Protein AF-A0A2E1JGJ7-F1 (afdb_monomer)

Secondary structure (DSSP, 8-state):
--SHHHHHHHHHHHHHHHHHHHHHHHHHHHHHHHHHHHTT------HHHHHHT--BHHHHHHHH-S-SEEEE-SS-EEEEEEEEEEEEEEE---GGG-------S----------SEEEEEEEEEEEEEEETTEEEEEEEES--PPPPP-

Structure (mmCIF, N/CA/C/O backbone):
data_AF-A0A2E1JGJ7-F1
#
_entry.id   AF-A0A2E1JGJ7-F1
#
loop_
_atom_site.group_PDB
_atom_site.id
_atom_site.type_symbol
_atom_site.label_atom_id
_atom_site.label_alt_id
_atom_site.label_comp_id
_atom_site.label_asym_id
_atom_site.label_entity_id
_atom_site.label_seq_id
_atom_site.pdbx_PDB_ins_code
_atom_site.Cartn_x
_atom_site.Cartn_y
_atom_site.Cartn_z
_atom_site.occupancy
_atom_site.B_iso_or_equiv
_atom_site.auth_seq_id
_atom_site.auth_comp_id
_atom_site.auth_asym_id
_atom_site.auth_atom_id
_atom_site.pdbx_PDB_model_num
ATOM 1 N N . MET A 1 1 ? 9.029 9.197 89.576 1.00 46.59 1 MET A N 1
ATOM 2 C CA . MET A 1 1 ? 9.321 8.077 88.652 1.00 46.59 1 MET A CA 1
ATOM 3 C C . MET A 1 1 ? 8.611 8.335 87.317 1.00 46.59 1 MET A C 1
ATOM 5 O O . MET A 1 1 ? 7.602 7.722 87.026 1.00 46.59 1 MET A O 1
ATOM 9 N N . VAL A 1 2 ? 9.080 9.323 86.541 1.00 51.78 2 VAL A N 1
ATOM 10 C CA . VAL A 1 2 ? 8.493 9.755 85.251 1.00 51.78 2 VAL A CA 1
ATOM 11 C C . VAL A 1 2 ? 9.662 10.145 84.344 1.00 51.78 2 VAL A C 1
ATOM 13 O O . VAL A 1 2 ? 10.087 11.292 84.321 1.00 51.78 2 VAL A O 1
ATOM 16 N N . ARG A 1 3 ? 10.313 9.166 83.713 1.00 51.78 3 ARG A N 1
ATOM 17 C CA . ARG A 1 3 ? 11.425 9.438 82.772 1.00 51.78 3 ARG A CA 1
ATOM 18 C C . ARG A 1 3 ? 11.576 8.365 81.688 1.00 51.78 3 ARG A C 1
ATOM 20 O O . ARG A 1 3 ? 12.125 8.627 80.625 1.00 51.78 3 ARG A O 1
ATOM 27 N N . THR A 1 4 ? 11.043 7.167 81.921 1.00 53.88 4 THR A N 1
ATOM 28 C CA . THR A 1 4 ? 11.173 6.018 81.017 1.00 53.88 4 THR A CA 1
ATOM 29 C C . THR A 1 4 ? 10.205 6.074 79.831 1.00 53.88 4 THR A C 1
ATOM 31 O O . THR A 1 4 ? 10.646 5.900 78.699 1.00 53.88 4 THR A O 1
ATOM 34 N N . ASN A 1 5 ? 8.924 6.401 80.040 1.00 56.41 5 ASN A N 1
ATOM 35 C CA . ASN A 1 5 ? 7.902 6.339 78.977 1.00 56.41 5 ASN A CA 1
ATOM 36 C C . ASN A 1 5 ? 8.140 7.302 77.802 1.00 56.41 5 ASN A C 1
ATOM 38 O O . ASN A 1 5 ? 7.848 6.958 76.657 1.00 56.41 5 ASN A O 1
ATOM 42 N N . ASP A 1 6 ? 8.709 8.479 78.060 1.00 58.94 6 ASP A N 1
ATOM 43 C CA . ASP A 1 6 ? 8.924 9.496 77.023 1.00 58.94 6 ASP A CA 1
ATOM 44 C C . ASP A 1 6 ? 10.071 9.113 76.066 1.00 58.94 6 ASP A C 1
ATOM 46 O O . ASP A 1 6 ? 10.013 9.323 74.854 1.00 58.94 6 ASP A O 1
ATOM 50 N N . THR A 1 7 ? 11.085 8.416 76.589 1.00 60.88 7 THR A N 1
ATOM 51 C CA . THR A 1 7 ? 12.240 7.952 75.803 1.00 60.88 7 THR A CA 1
ATOM 52 C C . THR A 1 7 ? 11.859 6.806 74.858 1.00 60.88 7 THR A C 1
ATOM 54 O O . THR A 1 7 ? 12.293 6.783 73.704 1.00 60.88 7 THR A O 1
ATOM 57 N N . TYR A 1 8 ? 11.012 5.875 75.314 1.00 60.31 8 TYR A N 1
ATOM 58 C CA . TYR A 1 8 ? 10.497 4.783 74.478 1.00 60.31 8 TYR A CA 1
ATOM 59 C C . TYR A 1 8 ? 9.596 5.302 73.358 1.00 60.31 8 TYR A C 1
ATOM 61 O O . TYR A 1 8 ? 9.764 4.911 72.203 1.00 60.31 8 TYR A O 1
ATOM 69 N N . ARG A 1 9 ? 8.695 6.240 73.671 1.00 61.59 9 ARG A N 1
ATOM 70 C CA . ARG A 1 9 ? 7.792 6.842 72.685 1.00 61.59 9 ARG A CA 1
ATOM 71 C C . ARG A 1 9 ? 8.561 7.612 71.610 1.00 61.59 9 ARG A C 1
ATOM 73 O O . ARG A 1 9 ? 8.277 7.456 70.425 1.00 61.59 9 ARG A O 1
ATOM 80 N N . LYS A 1 10 ? 9.593 8.367 72.001 1.00 65.06 10 LYS A N 1
ATOM 81 C CA . LYS A 1 10 ? 10.452 9.109 71.067 1.00 65.06 10 LYS A CA 1
ATOM 82 C C . LYS A 1 10 ? 11.249 8.180 70.144 1.00 65.06 10 LYS A C 1
ATOM 84 O O . LYS A 1 10 ? 11.284 8.418 68.941 1.00 65.06 10 LYS A O 1
ATOM 89 N N . LYS A 1 11 ? 11.815 7.081 70.666 1.00 64.31 11 LYS A N 1
ATOM 90 C CA . LYS A 1 11 ? 12.493 6.060 69.841 1.00 64.31 11 LYS A CA 1
ATOM 91 C C . LYS A 1 11 ? 11.551 5.391 68.838 1.00 64.31 11 LYS A C 1
ATOM 93 O O . LYS A 1 11 ? 11.948 5.181 67.698 1.00 64.31 11 LYS A O 1
ATOM 98 N N . HIS A 1 12 ? 10.316 5.101 69.242 1.00 61.03 12 HIS A N 1
ATOM 99 C CA . HIS A 1 12 ? 9.330 4.444 68.383 1.00 61.03 12 HIS A CA 1
ATOM 100 C C . HIS A 1 12 ? 8.822 5.350 67.249 1.00 61.03 12 HIS A C 1
ATOM 102 O O . HIS A 1 12 ? 8.517 4.876 66.158 1.00 61.03 12 HIS A O 1
ATOM 108 N N . ILE A 1 13 ? 8.746 6.664 67.489 1.00 66.06 13 ILE A N 1
ATOM 109 C CA . ILE A 1 13 ? 8.396 7.653 66.458 1.00 66.06 13 ILE A CA 1
ATOM 110 C C . ILE A 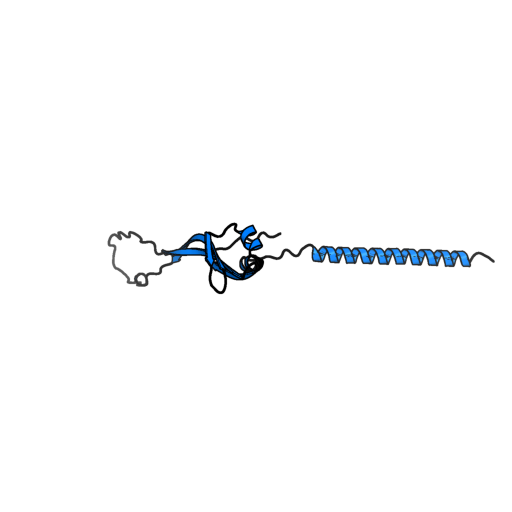1 13 ? 9.544 7.809 65.454 1.00 66.06 13 ILE A C 1
ATOM 112 O O . ILE A 1 13 ? 9.298 7.824 64.251 1.00 66.06 13 ILE A O 1
ATOM 116 N N . ILE A 1 14 ? 10.792 7.872 65.931 1.00 66.38 14 ILE A N 1
ATOM 117 C CA . ILE A 1 14 ? 11.976 7.993 65.067 1.00 66.38 14 ILE A CA 1
ATOM 118 C C . ILE A 1 14 ? 12.147 6.738 64.199 1.00 66.38 14 ILE A C 1
ATOM 120 O O . ILE A 1 14 ? 12.327 6.865 62.992 1.00 66.38 14 ILE A O 1
ATOM 124 N N . SER A 1 15 ? 11.996 5.532 64.765 1.00 61.38 15 SER A N 1
ATOM 125 C CA . SER A 1 15 ? 12.106 4.291 63.982 1.00 61.38 15 SER A CA 1
ATOM 126 C C . SER A 1 15 ? 11.008 4.161 62.922 1.00 61.38 15 SER A C 1
ATOM 128 O O . SER A 1 15 ? 11.273 3.703 61.811 1.00 61.38 15 SER A O 1
ATOM 130 N N . ASN A 1 16 ? 9.783 4.599 63.224 1.00 59.94 16 ASN A N 1
ATOM 131 C CA . ASN A 1 16 ? 8.691 4.623 62.253 1.00 59.94 16 ASN A CA 1
ATOM 132 C C . ASN A 1 16 ? 8.938 5.647 61.135 1.00 59.94 16 ASN A C 1
ATOM 134 O O . ASN A 1 16 ? 8.635 5.359 59.979 1.00 59.94 16 ASN A O 1
ATOM 138 N N . LEU A 1 17 ? 9.528 6.805 61.451 1.00 59.69 17 LEU A N 1
ATOM 139 C CA . LEU A 1 17 ? 9.860 7.839 60.469 1.00 59.69 17 LEU A CA 1
ATOM 140 C C . LEU A 1 17 ? 10.990 7.395 59.523 1.00 59.69 17 LEU A C 1
ATOM 142 O O . LEU A 1 17 ? 10.877 7.576 58.311 1.00 59.69 17 LEU A O 1
ATOM 146 N N . ASP A 1 18 ? 12.039 6.763 60.055 1.00 60.28 18 ASP A N 1
ATOM 147 C CA . ASP A 1 18 ? 13.151 6.224 59.259 1.00 60.28 18 ASP A CA 1
ATOM 148 C C . ASP A 1 18 ? 12.693 5.088 58.341 1.00 60.28 18 ASP A C 1
ATOM 150 O O . ASP A 1 18 ? 13.068 5.038 57.167 1.00 60.28 18 ASP A O 1
ATOM 154 N N . ASN A 1 19 ? 11.812 4.215 58.839 1.00 57.31 19 ASN A N 1
ATOM 155 C CA . ASN A 1 19 ? 11.177 3.187 58.023 1.00 57.31 19 ASN A CA 1
ATOM 156 C C . ASN A 1 19 ? 10.328 3.809 56.908 1.00 57.31 19 ASN A C 1
ATOM 158 O O . ASN A 1 19 ? 10.496 3.443 55.748 1.00 57.31 19 ASN A O 1
ATOM 162 N N . PHE A 1 20 ? 9.481 4.796 57.215 1.00 55.12 20 PHE A N 1
ATOM 163 C CA . PHE A 1 20 ? 8.650 5.470 56.213 1.00 55.12 20 PHE A CA 1
ATOM 164 C C . PHE A 1 20 ? 9.495 6.121 55.108 1.00 55.12 20 PHE A C 1
ATOM 166 O O . PHE A 1 20 ? 9.190 5.985 53.924 1.00 55.12 20 PHE A O 1
ATOM 173 N N . LYS A 1 21 ? 10.611 6.760 55.478 1.00 57.81 21 LYS A N 1
ATOM 174 C CA . LYS A 1 21 ? 11.556 7.382 54.541 1.00 57.81 21 LYS A CA 1
ATOM 175 C C . LYS A 1 21 ? 12.277 6.344 53.671 1.00 57.81 21 LYS A C 1
ATOM 177 O O . LYS A 1 21 ? 12.432 6.562 52.472 1.00 57.81 21 LYS A O 1
ATOM 182 N N . LYS A 1 22 ? 12.660 5.198 54.247 1.00 57.19 22 LYS A N 1
ATOM 183 C CA . LYS A 1 22 ? 13.303 4.076 53.541 1.00 57.19 22 LYS A CA 1
ATOM 184 C C . LYS A 1 22 ? 12.359 3.395 52.545 1.00 57.19 22 LYS A C 1
ATOM 186 O O . LYS A 1 22 ? 12.778 3.108 51.425 1.00 57.19 22 LYS A O 1
ATOM 191 N N . TYR A 1 23 ? 11.092 3.192 52.914 1.00 57.03 23 TYR A N 1
ATOM 192 C CA . TYR A 1 23 ? 10.087 2.629 52.009 1.00 57.03 23 TYR A CA 1
ATOM 193 C C . TYR A 1 23 ? 9.748 3.601 50.872 1.00 57.03 23 TYR A C 1
ATOM 195 O O . TYR A 1 23 ? 9.767 3.186 49.718 1.00 57.03 23 TYR A O 1
ATOM 203 N N . ASN A 1 24 ? 9.553 4.897 51.150 1.00 57.09 24 ASN A N 1
ATOM 204 C CA . ASN A 1 24 ? 9.305 5.896 50.098 1.00 57.09 24 ASN A CA 1
ATOM 205 C C . ASN A 1 24 ? 10.476 5.999 49.102 1.00 57.09 24 ASN A C 1
ATOM 207 O O . ASN A 1 24 ? 10.264 6.034 47.892 1.00 57.09 24 ASN A O 1
ATOM 211 N N . LEU A 1 25 ? 11.721 5.982 49.591 1.00 58.34 25 LEU A N 1
ATOM 212 C CA . LEU A 1 25 ? 12.915 6.037 48.740 1.00 58.34 25 LEU A CA 1
ATOM 213 C C . LEU A 1 25 ? 13.077 4.776 47.868 1.00 58.34 25 LEU A C 1
ATOM 215 O O . LEU A 1 25 ? 13.475 4.871 46.706 1.00 58.34 25 LEU A O 1
ATOM 219 N N . GLY A 1 26 ? 12.713 3.604 48.401 1.00 60.16 26 GLY A N 1
ATOM 220 C CA . GLY A 1 26 ? 12.670 2.353 47.643 1.00 60.16 26 GLY A CA 1
ATOM 221 C C . GLY A 1 26 ? 11.632 2.389 46.518 1.00 60.16 26 GLY A C 1
ATOM 222 O O . GLY A 1 26 ? 11.962 2.078 45.376 1.00 60.16 26 GLY A O 1
ATOM 223 N N . TYR A 1 27 ? 10.411 2.854 46.808 1.00 64.31 27 TYR A N 1
ATOM 224 C CA . TYR A 1 27 ? 9.345 2.984 45.808 1.00 64.31 27 TYR A CA 1
ATOM 225 C C . TYR A 1 27 ? 9.702 3.968 44.690 1.00 64.31 27 TYR A C 1
ATOM 227 O O . TYR A 1 27 ? 9.504 3.650 43.520 1.00 64.31 27 TYR A O 1
ATOM 235 N N . HIS A 1 28 ? 10.292 5.122 45.014 1.00 63.09 28 HIS A N 1
ATOM 236 C CA . HIS A 1 28 ? 10.736 6.077 43.995 1.00 63.09 28 HIS A CA 1
ATOM 237 C C . HIS A 1 28 ? 11.814 5.497 43.076 1.00 63.09 28 HIS A C 1
ATOM 239 O O . HIS A 1 28 ? 11.756 5.705 41.866 1.00 63.09 28 HIS A O 1
ATOM 245 N N . THR A 1 29 ? 12.757 4.729 43.628 1.00 70.06 29 THR A N 1
ATOM 246 C CA . THR A 1 29 ? 13.794 4.054 42.835 1.00 70.06 29 THR A CA 1
ATOM 247 C C . THR A 1 29 ? 13.186 3.008 41.895 1.00 70.06 29 THR A C 1
ATOM 249 O O . THR A 1 29 ? 13.550 2.952 40.724 1.00 70.06 29 THR A O 1
ATOM 252 N N . VAL A 1 30 ? 12.209 2.223 42.363 1.00 74.69 30 VAL A N 1
ATOM 253 C CA . VAL A 1 30 ? 11.502 1.226 41.536 1.00 74.69 30 VAL A CA 1
ATOM 254 C C . VAL A 1 30 ? 10.679 1.889 40.427 1.00 74.69 30 VAL A C 1
ATOM 256 O O . VAL A 1 30 ? 10.715 1.435 39.286 1.00 74.69 30 VAL A O 1
ATOM 259 N N . ILE A 1 31 ? 9.987 2.991 40.730 1.00 76.69 31 ILE A N 1
ATOM 260 C CA . ILE A 1 31 ? 9.217 3.765 39.744 1.00 76.69 31 ILE A CA 1
ATOM 261 C C . ILE A 1 31 ? 10.145 4.369 38.684 1.00 76.69 31 ILE A C 1
ATOM 263 O O . ILE A 1 31 ? 9.844 4.284 37.497 1.00 76.69 31 ILE A O 1
ATOM 267 N N . LEU A 1 32 ? 11.290 4.929 39.085 1.00 72.62 32 LEU A N 1
ATOM 268 C CA . LEU A 1 32 ? 12.292 5.454 38.154 1.00 72.62 32 LEU A CA 1
ATOM 269 C C . LEU A 1 32 ? 12.850 4.363 37.238 1.00 72.62 32 LEU A C 1
ATOM 271 O O . LEU A 1 32 ? 12.959 4.595 36.039 1.00 72.62 32 LEU A O 1
ATOM 275 N N . ILE A 1 33 ? 13.145 3.171 37.768 1.00 73.62 33 ILE A N 1
ATOM 276 C CA . ILE A 1 33 ? 13.595 2.025 36.964 1.00 73.62 33 ILE A CA 1
ATOM 277 C C . ILE A 1 33 ? 12.507 1.605 35.968 1.00 73.62 33 ILE A C 1
ATOM 279 O O . ILE A 1 33 ? 12.806 1.407 34.793 1.00 73.62 33 ILE A O 1
ATOM 283 N N . PHE A 1 34 ? 11.246 1.521 36.398 1.00 68.81 34 PHE A N 1
ATOM 284 C CA . PHE A 1 34 ? 10.130 1.175 35.515 1.00 68.81 34 PHE A CA 1
ATOM 285 C C . PHE A 1 34 ? 9.944 2.213 34.396 1.00 68.81 34 PHE A C 1
ATOM 287 O O . PHE A 1 34 ? 9.818 1.851 33.230 1.00 68.81 34 PHE A O 1
ATOM 294 N N . LEU A 1 35 ? 10.016 3.507 34.722 1.00 69.94 35 LEU A N 1
ATOM 295 C CA . LEU A 1 35 ? 9.954 4.594 33.741 1.00 69.94 35 LEU A CA 1
ATOM 296 C C . LEU A 1 35 ? 11.133 4.559 32.758 1.00 69.94 35 LEU A C 1
ATOM 298 O O . LEU A 1 35 ? 10.945 4.819 31.570 1.00 69.94 35 LEU A O 1
ATOM 302 N N . PHE A 1 36 ? 12.332 4.192 33.218 1.00 61.12 36 PHE A N 1
ATOM 303 C CA . PHE A 1 36 ? 13.513 4.055 32.363 1.00 61.12 36 PHE A CA 1
ATOM 304 C C . PHE A 1 36 ? 13.400 2.861 31.404 1.00 61.12 36 PHE A C 1
ATOM 306 O O . PHE A 1 36 ? 13.775 2.973 30.240 1.00 61.12 36 PHE A O 1
ATOM 313 N N . LEU A 1 37 ? 12.824 1.741 31.858 1.00 63.59 37 LEU A N 1
ATOM 314 C CA . LEU A 1 37 ? 12.580 0.560 31.022 1.00 63.59 37 LEU A CA 1
ATOM 315 C C . LEU A 1 37 ? 11.531 0.817 29.926 1.00 63.59 37 LEU A C 1
ATOM 317 O O . LEU A 1 37 ? 11.653 0.267 28.836 1.00 63.59 37 LEU A O 1
ATOM 321 N N . VAL A 1 38 ? 10.541 1.678 30.181 1.00 63.09 38 VAL A N 1
ATOM 322 C CA . VAL A 1 38 ? 9.507 2.047 29.193 1.00 63.09 38 VAL A CA 1
ATOM 323 C C . VAL A 1 38 ? 9.997 3.125 28.205 1.00 63.09 38 VAL A C 1
ATOM 325 O O . VAL A 1 38 ? 9.441 3.261 27.119 1.00 63.09 38 VAL A O 1
ATOM 328 N N . SER A 1 39 ? 11.059 3.871 28.532 1.00 57.72 39 SER A N 1
ATOM 329 C CA . SER A 1 39 ? 11.489 5.048 27.753 1.00 57.72 39 SER A CA 1
ATOM 330 C C . SER A 1 39 ? 12.423 4.761 26.564 1.00 57.72 39 SER A C 1
ATOM 332 O O . SER A 1 39 ? 12.688 5.674 25.789 1.00 57.72 39 SER A O 1
ATOM 334 N N . CYS A 1 40 ? 12.921 3.531 26.380 1.00 54.59 40 CYS A N 1
ATOM 335 C CA . CYS A 1 40 ? 13.957 3.232 25.370 1.00 54.59 40 CYS A CA 1
ATOM 336 C C . CYS A 1 40 ? 13.567 2.174 24.320 1.00 54.59 40 CYS A C 1
ATOM 338 O O . CYS A 1 40 ? 14.445 1.595 23.675 1.00 54.59 40 CYS A O 1
ATOM 340 N N . SER A 1 41 ? 12.280 1.889 24.116 1.00 52.94 41 SER A N 1
ATOM 341 C CA . SER A 1 41 ? 11.851 0.955 23.064 1.00 52.94 41 SER A CA 1
ATOM 342 C C . SER A 1 41 ? 11.786 1.647 21.699 1.00 52.94 41 SER A C 1
ATOM 344 O O . SER A 1 41 ? 10.710 1.957 21.194 1.00 52.94 41 SER A O 1
ATOM 346 N N . ASN A 1 42 ? 12.944 1.865 21.074 1.00 58.56 42 ASN A N 1
ATOM 347 C CA . ASN A 1 42 ? 13.002 2.259 19.667 1.00 58.56 42 ASN A CA 1
ATOM 348 C C . ASN A 1 42 ? 12.639 1.041 18.811 1.00 58.56 42 ASN A C 1
ATOM 350 O O . ASN A 1 42 ? 13.507 0.247 18.445 1.00 58.56 42 ASN A O 1
ATOM 354 N N . ILE A 1 43 ? 11.348 0.856 18.533 1.00 58.78 43 ILE A N 1
ATOM 355 C CA . ILE A 1 43 ? 10.885 -0.198 17.628 1.00 58.78 43 ILE A CA 1
ATOM 356 C C . ILE A 1 43 ? 11.327 0.182 16.212 1.00 58.78 43 ILE A C 1
ATOM 358 O O . ILE A 1 43 ? 10.950 1.226 15.678 1.00 58.78 43 ILE A O 1
ATOM 362 N N . LEU A 1 44 ? 12.177 -0.658 15.619 1.00 62.50 44 LEU A N 1
ATOM 36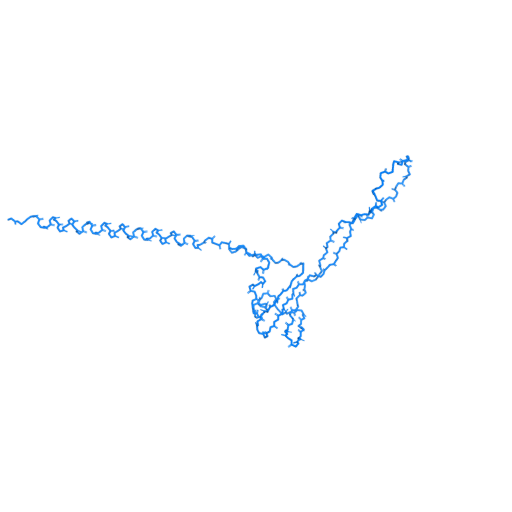3 C CA . LEU A 1 44 ? 12.559 -0.544 14.220 1.00 62.50 44 LEU A CA 1
ATOM 364 C C . LEU A 1 44 ? 11.429 -1.129 13.375 1.00 62.50 44 LEU A C 1
ATOM 366 O O . LEU A 1 44 ? 11.337 -2.342 13.234 1.00 62.50 44 LEU A O 1
ATOM 370 N N . PHE A 1 45 ? 10.590 -0.264 12.824 1.00 69.06 45 PHE A N 1
ATOM 371 C CA . PHE A 1 45 ? 9.591 -0.673 11.845 1.00 69.06 45 PHE A CA 1
ATOM 372 C C . PHE A 1 45 ? 10.255 -0.797 10.473 1.00 69.06 45 PHE A C 1
ATOM 374 O O . PHE A 1 45 ? 10.945 0.123 10.024 1.00 69.06 45 PHE A O 1
ATOM 381 N N . ASN A 1 46 ? 10.071 -1.933 9.810 1.00 84.75 46 ASN A N 1
ATOM 382 C CA . ASN A 1 46 ? 10.447 -2.092 8.410 1.00 84.75 46 ASN A CA 1
ATOM 383 C C . ASN A 1 46 ? 9.306 -1.600 7.489 1.00 84.75 46 ASN A C 1
ATOM 385 O O . ASN A 1 46 ? 8.289 -1.079 7.956 1.00 84.75 46 ASN A O 1
ATOM 389 N N . HIS A 1 47 ? 9.497 -1.692 6.169 1.00 88.56 47 HIS A N 1
ATOM 390 C CA . HIS A 1 47 ? 8.483 -1.255 5.203 1.00 88.56 47 HIS A CA 1
ATOM 391 C C . HIS A 1 47 ? 7.139 -1.957 5.431 1.00 88.56 47 HIS A C 1
ATOM 393 O O . HIS A 1 47 ? 6.117 -1.278 5.516 1.00 88.56 47 HIS A O 1
ATOM 399 N N . ASP A 1 48 ? 7.167 -3.277 5.598 1.00 90.00 48 ASP A N 1
ATOM 400 C CA . ASP A 1 48 ? 5.980 -4.120 5.715 1.00 90.00 48 ASP A CA 1
ATOM 401 C C . ASP A 1 48 ? 5.214 -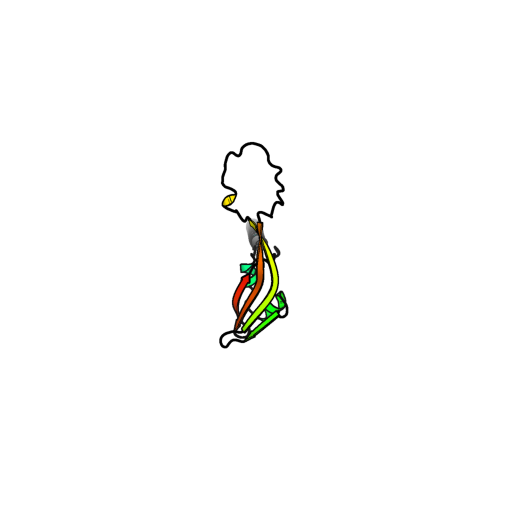3.830 7.006 1.00 90.00 48 ASP A C 1
ATOM 403 O O . ASP A 1 48 ? 3.987 -3.721 6.985 1.00 90.00 48 ASP A O 1
ATOM 407 N N . ASP A 1 49 ? 5.927 -3.607 8.114 1.00 88.62 49 ASP A N 1
ATOM 408 C CA . ASP A 1 49 ? 5.317 -3.179 9.372 1.00 88.62 49 ASP A CA 1
ATOM 409 C C . ASP A 1 49 ? 4.602 -1.839 9.178 1.00 88.62 49 ASP A C 1
ATOM 411 O O . ASP A 1 49 ? 3.450 -1.658 9.571 1.00 88.62 49 ASP A O 1
ATOM 415 N N . ALA A 1 50 ? 5.274 -0.890 8.520 1.00 89.19 50 ALA A N 1
ATOM 416 C CA . ALA A 1 50 ? 4.733 0.440 8.314 1.00 89.19 50 ALA A CA 1
ATOM 417 C C . ALA A 1 50 ? 3.543 0.460 7.346 1.00 89.19 50 ALA A C 1
ATOM 419 O O . ALA A 1 50 ? 2.693 1.336 7.497 1.00 89.19 50 ALA A O 1
ATOM 420 N N . MET A 1 51 ? 3.489 -0.440 6.360 1.00 92.50 51 MET A N 1
ATOM 421 C CA . MET A 1 51 ? 2.326 -0.601 5.479 1.00 92.50 51 MET A CA 1
ATOM 422 C C . MET A 1 51 ? 1.179 -1.298 6.211 1.00 92.50 51 MET A C 1
ATOM 424 O O . MET A 1 51 ? 0.041 -0.847 6.134 1.00 92.50 51 MET A O 1
ATOM 428 N N . SER A 1 52 ? 1.478 -2.316 7.018 1.00 91.88 52 SER A N 1
ATOM 429 C CA . SER A 1 52 ? 0.475 -3.056 7.796 1.00 91.88 52 SER A CA 1
ATOM 430 C C . SER A 1 52 ? -0.211 -2.208 8.874 1.00 91.88 52 SER A C 1
ATOM 432 O O . SER A 1 52 ? -1.320 -2.523 9.299 1.00 91.88 52 SER A O 1
ATOM 434 N N . MET A 1 53 ? 0.407 -1.102 9.301 1.00 91.75 53 MET A N 1
ATOM 435 C CA . MET A 1 53 ? -0.224 -0.118 10.190 1.00 91.75 53 MET A CA 1
ATOM 436 C C . MET A 1 53 ? -1.321 0.720 9.508 1.00 91.75 53 MET A C 1
ATOM 438 O O . MET A 1 53 ? -2.135 1.332 10.203 1.00 91.75 53 MET A O 1
ATOM 442 N N . LEU A 1 54 ? -1.368 0.763 8.173 1.00 94.94 54 LEU A N 1
ATOM 443 C CA . LEU A 1 54 ? -2.348 1.531 7.401 1.00 94.94 54 LEU A CA 1
ATOM 444 C C . LEU A 1 54 ? -3.643 0.733 7.266 1.00 94.94 54 LEU A C 1
ATOM 446 O O . LEU A 1 54 ? -3.966 0.184 6.221 1.00 94.94 54 LEU A O 1
ATOM 450 N N . THR A 1 55 ? -4.370 0.627 8.371 1.00 96.38 55 THR A N 1
ATOM 451 C CA . THR A 1 55 ? -5.548 -0.247 8.473 1.00 96.38 55 THR A CA 1
ATOM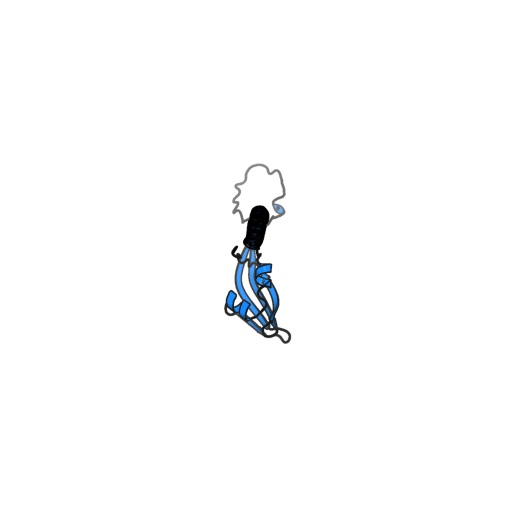 452 C C . THR A 1 55 ? -6.842 0.394 7.968 1.00 96.38 55 THR A C 1
ATOM 454 O O . THR A 1 55 ? -7.848 -0.301 7.811 1.00 96.38 55 THR A O 1
ATOM 457 N N . THR A 1 56 ? -6.837 1.702 7.695 1.00 97.69 56 THR A N 1
ATOM 458 C CA . THR A 1 56 ? -8.011 2.450 7.226 1.00 97.69 56 THR A CA 1
ATOM 459 C C . THR A 1 56 ? -7.698 3.296 6.000 1.00 97.69 56 THR A C 1
ATOM 461 O O . THR A 1 56 ? -6.561 3.733 5.810 1.00 97.69 56 THR A O 1
ATOM 464 N N . LYS A 1 57 ? -8.731 3.577 5.200 1.00 97.38 57 LYS A N 1
ATOM 465 C CA . LYS A 1 57 ? -8.667 4.453 4.025 1.00 97.38 57 LYS A CA 1
ATOM 466 C C . LYS A 1 57 ? -8.052 5.809 4.358 1.00 97.38 57 LYS A C 1
ATOM 468 O O . LYS A 1 57 ? -7.123 6.240 3.684 1.00 97.38 57 LYS A O 1
ATOM 473 N N . GLN A 1 58 ? -8.506 6.443 5.440 1.00 97.38 58 GLN A N 1
ATOM 474 C CA . GLN A 1 58 ? -7.972 7.740 5.853 1.00 97.38 58 GLN A CA 1
ATOM 475 C C . GLN A 1 58 ? -6.470 7.681 6.154 1.00 97.38 58 GLN A C 1
ATOM 477 O O . GLN A 1 58 ? -5.744 8.568 5.734 1.00 97.38 58 GLN A O 1
ATOM 482 N N . LEU A 1 59 ? -5.974 6.626 6.814 1.00 96.38 59 LEU A N 1
ATOM 483 C CA . LEU A 1 59 ? -4.538 6.492 7.093 1.00 96.38 59 LEU A CA 1
ATOM 484 C C . LEU A 1 59 ? -3.708 6.324 5.815 1.00 96.38 59 LEU A C 1
ATOM 486 O O . LEU A 1 59 ? -2.577 6.809 5.750 1.00 96.38 59 LEU A O 1
ATOM 490 N N . VAL A 1 60 ? -4.254 5.631 4.812 1.00 96.38 60 VAL A N 1
ATOM 491 C CA . VAL A 1 60 ? -3.626 5.497 3.490 1.00 96.38 60 VAL A CA 1
ATOM 492 C C . VAL A 1 60 ? -3.549 6.868 2.810 1.00 96.38 60 VAL A C 1
ATOM 494 O O . VAL A 1 60 ? -2.460 7.278 2.405 1.00 96.38 60 VAL A O 1
ATOM 497 N N . ILE A 1 61 ? -4.661 7.609 2.774 1.00 96.62 61 ILE A N 1
ATOM 498 C CA . ILE A 1 61 ? -4.740 8.949 2.170 1.00 96.62 61 ILE A CA 1
ATOM 499 C C . ILE A 1 61 ? -3.851 9.952 2.913 1.00 96.62 61 ILE A C 1
ATOM 501 O O . ILE A 1 61 ? -3.103 10.693 2.286 1.00 96.62 61 ILE A O 1
ATOM 505 N N . ASP A 1 62 ? -3.843 9.950 4.244 1.00 96.00 62 ASP A N 1
ATOM 506 C CA . ASP A 1 62 ? -2.997 10.844 5.046 1.00 96.00 62 ASP A CA 1
ATOM 507 C C . ASP A 1 62 ? -1.505 10.631 4.759 1.00 96.00 62 ASP A C 1
ATOM 509 O O . ASP A 1 62 ? -0.696 11.555 4.871 1.00 96.00 62 ASP A O 1
ATOM 513 N N . ARG A 1 63 ? -1.121 9.399 4.407 1.00 92.88 63 ARG A N 1
ATOM 514 C CA . ARG A 1 63 ? 0.273 9.043 4.152 1.00 92.88 63 ARG A CA 1
ATOM 515 C C . ARG A 1 63 ? 0.706 9.283 2.712 1.00 92.88 63 ARG A C 1
ATOM 517 O O . ARG A 1 63 ? 1.841 9.715 2.505 1.00 92.88 63 ARG A O 1
ATOM 524 N N . PHE A 1 64 ? -0.138 8.941 1.745 1.00 93.62 64 PHE A N 1
ATOM 525 C CA . PHE A 1 64 ? 0.225 8.932 0.324 1.00 93.62 64 PHE A CA 1
ATOM 526 C C . PHE A 1 64 ? -0.502 9.981 -0.515 1.00 93.62 64 PHE A C 1
ATOM 528 O O . PHE A 1 64 ? -0.095 10.230 -1.645 1.00 93.62 64 PHE A O 1
ATOM 535 N N . GLY A 1 65 ? -1.522 10.630 0.038 1.00 95.38 65 GLY A N 1
ATOM 536 C CA . GLY A 1 65 ? -2.436 11.497 -0.692 1.00 95.38 65 GLY A CA 1
ATOM 537 C C . GLY A 1 65 ? -3.487 10.705 -1.469 1.00 95.38 65 GLY A C 1
ATOM 538 O O . GLY A 1 65 ? -3.760 9.534 -1.184 1.00 95.38 65 GLY A O 1
ATOM 539 N N . GLU A 1 66 ? -4.074 11.365 -2.463 1.00 96.62 66 GLU A N 1
ATOM 540 C CA . GLU A 1 66 ? -5.025 10.741 -3.384 1.00 96.62 66 GLU A CA 1
ATOM 541 C C . GLU A 1 66 ? -4.333 9.666 -4.244 1.00 96.62 66 GLU A C 1
ATOM 543 O O . GLU A 1 66 ? -3.199 9.878 -4.690 1.00 96.62 66 GLU A O 1
ATOM 548 N N . PRO A 1 67 ? -4.983 8.512 -4.474 1.00 97.12 67 PRO A N 1
ATOM 549 C CA . PRO A 1 67 ? -4.450 7.462 -5.334 1.00 97.12 67 PRO A CA 1
ATOM 550 C C . PRO A 1 67 ? -4.336 7.932 -6.786 1.00 97.12 67 PRO A C 1
ATOM 552 O O . PRO A 1 67 ? -5.083 8.791 -7.254 1.00 97.12 67 PRO A O 1
ATOM 555 N N . THR A 1 68 ? -3.396 7.336 -7.515 1.00 97.44 68 THR A N 1
ATOM 556 C CA . THR A 1 68 ? -3.238 7.557 -8.957 1.00 97.44 68 THR A CA 1
ATOM 557 C C . THR A 1 68 ? -4.441 7.017 -9.722 1.00 97.44 68 THR A C 1
ATOM 559 O O . THR A 1 68 ? -4.899 7.643 -10.675 1.00 97.44 68 THR A O 1
ATOM 562 N N . GLU A 1 69 ? -4.960 5.871 -9.287 1.00 97.56 69 GLU A N 1
ATOM 563 C CA . GLU A 1 69 ? -6.122 5.220 -9.878 1.00 97.56 69 GLU A CA 1
ATOM 564 C C . GLU A 1 69 ? -6.943 4.522 -8.791 1.00 97.56 69 GLU A C 1
ATOM 566 O O . GLU A 1 69 ? -6.391 3.956 -7.842 1.00 97.56 69 GLU A O 1
ATOM 571 N N . ILE A 1 70 ? -8.268 4.576 -8.939 1.00 97.06 70 ILE A N 1
ATOM 572 C CA . ILE A 1 70 ? -9.215 3.823 -8.116 1.00 97.06 70 ILE A CA 1
ATOM 573 C C . ILE A 1 70 ? -9.964 2.872 -9.039 1.00 97.06 70 ILE A C 1
ATOM 575 O O . ILE A 1 70 ? -10.611 3.318 -9.986 1.00 97.06 70 ILE A O 1
ATOM 579 N N . THR A 1 71 ? -9.896 1.577 -8.744 1.00 97.00 71 THR A N 1
ATOM 580 C CA . THR A 1 71 ? -10.711 0.564 -9.421 1.00 97.00 71 THR A CA 1
ATOM 581 C C . THR A 1 71 ? -11.752 0.030 -8.450 1.00 97.00 71 THR A C 1
ATOM 583 O O . THR A 1 71 ? -11.414 -0.642 -7.479 1.00 97.00 71 THR A O 1
ATOM 586 N N . GLU A 1 72 ? -13.022 0.317 -8.713 1.00 95.06 72 GLU A N 1
ATOM 587 C CA . GLU A 1 72 ? -14.140 -0.248 -7.956 1.00 95.06 72 GLU A CA 1
ATOM 588 C C . GLU A 1 72 ? -14.415 -1.667 -8.464 1.00 95.06 72 GLU A C 1
ATOM 590 O O . GLU A 1 72 ? -14.702 -1.879 -9.647 1.00 95.06 72 GLU A O 1
ATOM 595 N N . THR A 1 73 ? -14.312 -2.658 -7.582 1.00 92.12 73 THR A N 1
ATOM 596 C CA . THR A 1 73 ? -14.740 -4.030 -7.876 1.00 92.12 73 THR A CA 1
ATOM 597 C C . THR A 1 73 ? -15.964 -4.379 -7.035 1.00 92.12 73 THR A C 1
ATOM 599 O O . THR A 1 73 ? -16.329 -3.661 -6.109 1.00 92.12 73 THR A O 1
ATOM 602 N N . ASN A 1 74 ? -16.618 -5.503 -7.334 1.00 90.56 74 ASN A N 1
ATOM 603 C CA . ASN A 1 74 ? -17.792 -5.924 -6.562 1.00 90.56 74 ASN A CA 1
ATOM 604 C C . ASN A 1 74 ? -17.456 -6.266 -5.099 1.00 90.56 74 ASN A C 1
ATOM 606 O O . ASN A 1 74 ? -18.333 -6.173 -4.242 1.00 90.56 74 ASN A O 1
ATOM 610 N N . ASP A 1 75 ? -16.216 -6.684 -4.827 1.00 93.62 75 ASP A N 1
ATOM 611 C CA . ASP A 1 75 ? -15.809 -7.223 -3.526 1.00 93.62 75 ASP A CA 1
ATOM 612 C C . ASP A 1 75 ? -14.951 -6.243 -2.709 1.00 93.62 75 ASP A C 1
ATOM 614 O O . ASP A 1 75 ? -14.925 -6.324 -1.480 1.00 93.62 75 ASP A O 1
ATOM 618 N N . TYR A 1 76 ? -14.229 -5.340 -3.377 1.00 95.81 76 TYR A N 1
ATOM 619 C CA . TYR A 1 76 ? -13.356 -4.336 -2.765 1.00 95.81 76 TYR A CA 1
ATOM 620 C C . TYR A 1 76 ? -13.021 -3.206 -3.746 1.00 95.81 76 TYR A C 1
ATOM 622 O O . TYR A 1 76 ? -13.029 -3.392 -4.961 1.00 95.81 76 TYR A O 1
ATOM 630 N N . ASP A 1 77 ? -12.623 -2.061 -3.214 1.00 96.62 77 ASP A N 1
ATOM 631 C CA . ASP A 1 77 ? -12.029 -0.985 -3.996 1.00 96.62 77 ASP A CA 1
ATOM 632 C C . ASP A 1 77 ? -10.508 -1.131 -3.986 1.00 96.62 77 ASP A C 1
ATOM 634 O O . ASP A 1 77 ? -9.896 -1.393 -2.946 1.00 96.62 77 ASP A O 1
ATOM 638 N N . GLU A 1 78 ? -9.879 -0.956 -5.139 1.00 97.62 78 GLU A N 1
ATOM 639 C CA . GLU A 1 78 ? -8.431 -0.975 -5.292 1.00 97.62 78 GLU A CA 1
ATOM 640 C C . GLU A 1 78 ? -7.901 0.454 -5.417 1.00 97.62 78 GLU A C 1
ATOM 642 O O . GLU A 1 78 ? -8.291 1.191 -6.319 1.00 97.62 78 GLU A O 1
ATOM 647 N N . TYR A 1 79 ? -7.010 0.845 -4.506 1.00 97.94 79 TYR A N 1
ATOM 648 C CA . TYR A 1 79 ? -6.349 2.148 -4.508 1.00 97.94 79 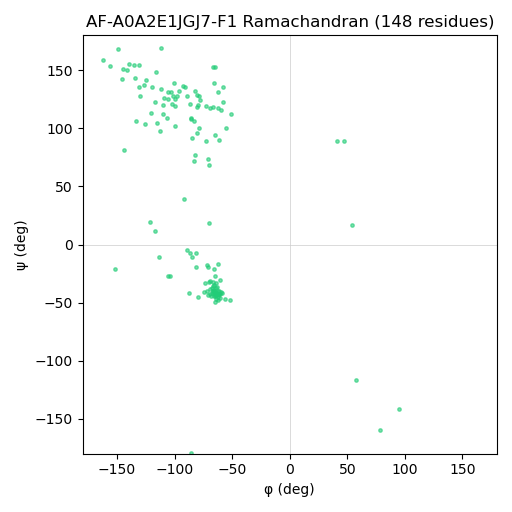TYR A CA 1
ATOM 649 C C . TYR A 1 79 ? -4.908 1.935 -4.952 1.00 97.94 79 TYR A C 1
ATOM 651 O O . TYR A 1 79 ? -4.103 1.358 -4.213 1.00 97.94 79 TYR A O 1
ATOM 659 N N . TYR A 1 80 ? -4.595 2.388 -6.162 1.00 97.75 80 TYR A N 1
ATOM 660 C CA . TYR A 1 80 ? -3.295 2.215 -6.791 1.00 97.75 80 TYR A CA 1
ATOM 661 C C . TYR A 1 80 ? -2.479 3.511 -6.741 1.00 97.75 80 TYR A C 1
ATOM 663 O O . TYR A 1 80 ? -2.964 4.587 -7.095 1.00 97.75 80 TYR A O 1
ATOM 671 N N . TYR A 1 81 ? -1.223 3.401 -6.311 1.00 97.19 81 TYR A N 1
ATOM 672 C CA . TYR A 1 81 ? -0.262 4.497 -6.212 1.00 97.19 81 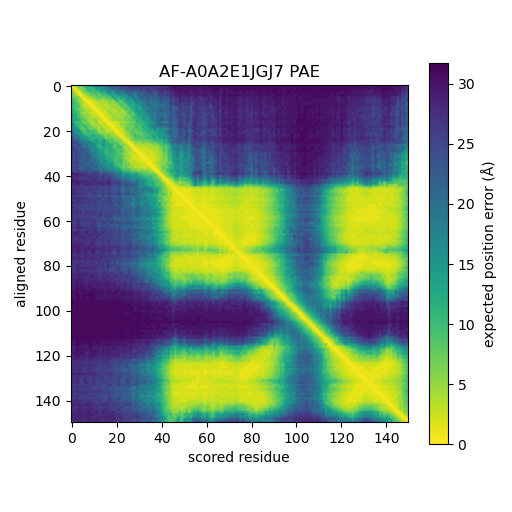TYR A CA 1
ATOM 673 C C . TYR A 1 81 ? 0.960 4.197 -7.077 1.00 97.19 81 TYR A C 1
ATOM 675 O O . TYR A 1 81 ? 1.737 3.286 -6.771 1.00 97.19 81 TYR A O 1
ATOM 683 N N . ASP A 1 82 ? 1.145 4.990 -8.131 1.00 95.75 82 ASP A N 1
ATOM 684 C CA . ASP A 1 82 ? 2.277 4.874 -9.046 1.00 95.75 82 ASP A CA 1
ATOM 685 C C . ASP A 1 82 ? 3.473 5.715 -8.572 1.00 95.75 82 ASP A C 1
ATOM 687 O O . ASP A 1 82 ? 3.363 6.917 -8.322 1.00 95.75 82 ASP A O 1
ATOM 691 N N . PHE A 1 83 ? 4.643 5.087 -8.475 1.00 93.69 83 PHE A N 1
ATOM 692 C CA . PHE A 1 83 ? 5.919 5.733 -8.161 1.00 93.69 83 PHE A CA 1
ATOM 693 C C . PHE A 1 83 ? 6.932 5.621 -9.314 1.00 93.69 83 PHE A C 1
ATOM 695 O O . PHE A 1 83 ? 8.117 5.921 -9.120 1.00 93.69 83 PHE A O 1
ATOM 702 N N . GLY A 1 84 ? 6.485 5.200 -10.499 1.00 92.50 84 GLY A N 1
ATOM 703 C CA . GLY A 1 84 ? 7.252 5.119 -11.733 1.00 92.50 84 GLY A CA 1
ATOM 704 C C . GLY A 1 84 ? 7.863 3.742 -11.980 1.00 92.50 84 GLY A C 1
ATOM 705 O O . GLY A 1 84 ? 7.268 2.699 -11.715 1.00 92.50 84 GLY A O 1
ATOM 706 N N . VAL A 1 85 ? 9.084 3.735 -12.512 1.00 90.19 85 VAL A N 1
ATOM 707 C CA . VAL A 1 85 ? 9.808 2.511 -12.871 1.00 90.19 85 VAL A CA 1
ATOM 708 C C . VAL A 1 85 ? 11.074 2.348 -12.040 1.00 90.19 85 VAL A C 1
ATOM 710 O O . VAL A 1 85 ? 11.719 3.315 -11.632 1.00 90.19 85 VAL A O 1
ATOM 713 N N . PHE A 1 86 ? 11.424 1.097 -11.779 1.00 89.31 86 PHE A N 1
ATOM 714 C CA . PHE A 1 86 ? 12.663 0.682 -11.150 1.00 89.31 86 PHE A CA 1
ATOM 715 C C . PHE A 1 86 ? 13.537 -0.029 -12.181 1.00 89.31 86 PHE A C 1
ATOM 717 O O . PHE A 1 86 ? 13.140 -1.053 -12.746 1.00 89.31 86 PHE A O 1
ATOM 724 N N . GLU A 1 87 ? 14.721 0.531 -12.415 1.00 88.38 87 GLU A N 1
ATOM 725 C CA . GLU A 1 87 ? 15.730 -0.023 -13.311 1.00 88.38 87 GLU A CA 1
ATOM 726 C C . GLU A 1 87 ? 16.799 -0.755 -12.503 1.00 88.38 87 GLU A C 1
ATOM 728 O O . GLU A 1 87 ? 17.503 -0.162 -11.682 1.00 88.38 87 GLU A O 1
ATOM 733 N N . GLU A 1 88 ? 16.949 -2.047 -12.760 1.00 85.12 88 GLU A N 1
ATOM 734 C CA . GLU A 1 88 ? 17.988 -2.875 -12.167 1.00 85.12 88 GLU A CA 1
ATOM 735 C C . GLU A 1 88 ? 18.991 -3.303 -13.235 1.00 85.12 88 GLU A C 1
ATOM 737 O O . GLU A 1 88 ? 18.625 -3.768 -14.316 1.00 85.12 88 GLU A O 1
ATOM 742 N N . ARG A 1 89 ? 20.284 -3.177 -12.928 1.00 81.12 89 ARG A N 1
ATOM 743 C CA . ARG A 1 89 ? 21.340 -3.766 -13.753 1.00 81.12 89 ARG A CA 1
ATOM 744 C C . ARG A 1 89 ? 21.541 -5.209 -13.322 1.00 81.12 89 ARG A C 1
ATOM 746 O O . ARG A 1 89 ? 22.095 -5.466 -12.257 1.00 81.12 89 ARG A O 1
ATOM 753 N N . VAL A 1 90 ? 21.120 -6.137 -14.167 1.00 78.00 90 VAL A N 1
ATOM 754 C CA . VAL A 1 90 ? 21.317 -7.568 -13.955 1.00 78.00 90 VAL A CA 1
ATOM 755 C C . VAL A 1 90 ? 22.535 -8.001 -14.757 1.00 78.00 90 VAL A C 1
ATOM 757 O O . VAL A 1 90 ? 22.616 -7.731 -15.955 1.00 78.00 90 VAL A O 1
ATOM 760 N N . ASN A 1 91 ? 23.487 -8.674 -14.114 1.00 73.56 91 ASN A N 1
ATOM 761 C CA . ASN A 1 91 ? 24.615 -9.265 -14.829 1.00 73.56 91 ASN A CA 1
ATOM 762 C C . ASN A 1 91 ? 24.079 -10.312 -15.811 1.00 73.56 91 ASN A C 1
ATOM 764 O O . ASN A 1 91 ? 23.455 -11.293 -15.404 1.00 73.56 91 ASN A O 1
ATOM 768 N N . TYR A 1 92 ? 24.304 -10.087 -17.100 1.00 65.75 92 TYR A N 1
ATOM 769 C CA . TYR A 1 92 ? 23.942 -11.015 -18.156 1.00 65.75 92 TYR A CA 1
ATOM 770 C C . TYR A 1 92 ? 25.203 -11.779 -18.545 1.00 65.75 92 TYR A C 1
ATOM 772 O O . TYR A 1 92 ? 26.089 -11.254 -19.216 1.00 65.75 92 TYR A O 1
ATOM 780 N N . PHE A 1 93 ? 25.311 -13.013 -18.059 1.00 60.34 93 PHE A N 1
ATOM 781 C CA . PHE A 1 93 ? 26.415 -13.887 -18.427 1.00 60.34 93 PHE A CA 1
ATOM 782 C C . PHE A 1 93 ? 26.081 -14.559 -19.757 1.00 60.34 93 PHE A C 1
ATOM 784 O O . PHE A 1 93 ? 25.232 -15.450 -19.801 1.00 60.34 93 PHE A O 1
ATOM 791 N N . ASP A 1 94 ? 26.730 -14.129 -20.837 1.00 61.06 94 ASP A N 1
ATOM 792 C CA . ASP A 1 94 ? 26.669 -14.851 -22.105 1.00 61.06 94 ASP A CA 1
ATOM 793 C C . ASP A 1 94 ? 27.502 -16.148 -21.981 1.00 61.06 94 ASP A C 1
ATOM 795 O O . ASP A 1 94 ? 28.707 -16.089 -21.713 1.00 61.06 94 ASP A O 1
ATOM 799 N N . PRO A 1 95 ? 26.902 -17.344 -22.140 1.00 58.06 95 PRO A N 1
ATOM 800 C CA . PRO A 1 95 ? 27.638 -18.601 -22.053 1.00 58.06 95 PRO A CA 1
ATOM 801 C C . PRO A 1 95 ? 28.726 -18.765 -23.131 1.00 58.06 95 PRO A C 1
ATOM 803 O O . PRO A 1 95 ? 29.626 -19.583 -22.942 1.00 58.06 95 PRO A O 1
ATOM 806 N N . GLN A 1 96 ? 28.712 -17.989 -24.225 1.00 56.72 96 GLN A N 1
ATOM 807 C CA . GLN A 1 96 ? 29.733 -18.070 -25.282 1.00 56.72 96 GLN A CA 1
ATOM 808 C C . GLN A 1 96 ? 31.111 -17.536 -24.859 1.00 56.72 96 GLN A C 1
ATOM 810 O O . GLN A 1 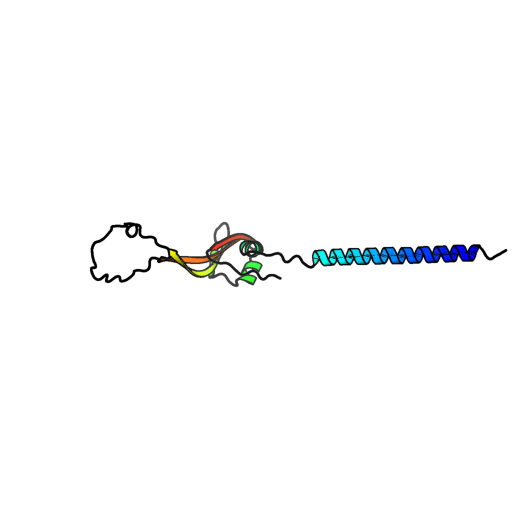96 ? 32.121 -17.904 -25.459 1.00 56.72 96 GLN A O 1
ATOM 815 N N . ILE A 1 97 ? 31.190 -16.727 -23.796 1.00 53.81 97 ILE A N 1
ATOM 816 C CA . ILE A 1 97 ? 32.462 -16.181 -23.289 1.00 53.81 97 ILE A CA 1
ATOM 817 C C . ILE A 1 97 ? 33.211 -17.193 -22.396 1.00 53.81 97 ILE A C 1
ATOM 819 O O . ILE A 1 97 ? 34.365 -16.974 -22.029 1.00 53.81 97 ILE A O 1
ATOM 823 N N . SER A 1 98 ? 32.590 -18.333 -22.061 1.00 47.25 98 SER A N 1
ATOM 824 C CA . SER A 1 98 ? 33.197 -19.421 -21.278 1.00 47.25 98 SER A CA 1
ATOM 825 C C . SER A 1 98 ? 33.854 -20.488 -22.163 1.00 47.25 98 SER A C 1
ATOM 827 O O . SER A 1 98 ? 33.789 -21.685 -21.899 1.00 47.25 98 SER A O 1
ATOM 829 N N . LEU A 1 99 ? 34.508 -20.068 -23.242 1.00 53.94 99 LEU A N 1
ATOM 830 C CA . LEU A 1 99 ? 35.409 -20.930 -23.993 1.00 53.94 99 LEU A CA 1
ATOM 831 C C . LEU A 1 99 ? 36.821 -20.381 -23.822 1.00 53.94 99 LEU A C 1
ATOM 833 O O . LEU A 1 99 ? 37.241 -19.461 -24.523 1.00 53.94 99 LEU A O 1
ATOM 837 N N . VAL A 1 100 ? 37.577 -20.969 -22.888 1.00 52.03 100 VAL A N 1
ATOM 838 C CA . VAL A 1 100 ? 39.041 -20.829 -22.838 1.00 52.03 100 VAL A CA 1
ATOM 839 C C . VAL A 1 100 ? 39.616 -21.597 -24.029 1.00 52.03 100 VAL A C 1
ATOM 841 O O . VAL A 1 100 ? 40.222 -22.656 -23.904 1.00 52.03 100 VAL A O 1
ATOM 844 N N . THR A 1 101 ? 39.366 -21.088 -25.228 1.00 52.38 101 THR A N 1
ATOM 845 C CA . THR A 1 101 ? 40.015 -21.555 -26.444 1.00 52.38 101 THR A CA 1
ATOM 846 C C . THR A 1 101 ? 41.319 -20.787 -26.548 1.00 52.38 101 THR A C 1
ATOM 848 O O . THR A 1 101 ? 41.318 -19.583 -26.791 1.00 52.38 101 THR A O 1
ATOM 851 N N . ALA A 1 102 ? 42.437 -21.475 -26.318 1.00 55.44 102 ALA A N 1
ATOM 852 C CA . ALA A 1 102 ? 43.767 -20.945 -26.579 1.00 55.44 102 ALA A CA 1
ATOM 853 C C . ALA A 1 102 ? 43.844 -20.492 -28.048 1.00 55.44 102 ALA A C 1
ATOM 855 O O . ALA A 1 102 ? 43.961 -21.321 -28.949 1.00 55.44 102 ALA A O 1
ATOM 856 N N . GLN A 1 103 ? 43.720 -19.188 -28.304 1.00 50.53 103 GLN A N 1
ATOM 857 C CA . GLN A 1 103 ? 43.829 -18.645 -29.655 1.00 50.53 103 GLN A CA 1
ATOM 858 C C . GLN A 1 103 ? 45.278 -18.245 -29.970 1.00 50.53 103 GLN A C 1
ATOM 860 O O . GLN A 1 103 ? 45.937 -17.606 -29.142 1.00 50.53 103 GLN A O 1
ATOM 865 N N . PRO A 1 104 ? 45.797 -18.580 -31.167 1.00 47.34 104 PRO A N 1
ATOM 866 C CA . PRO A 1 104 ? 47.087 -18.100 -31.620 1.00 47.34 104 PRO A CA 1
ATOM 867 C C . PRO A 1 104 ? 46.971 -16.655 -32.130 1.00 47.34 104 PRO A C 1
ATOM 869 O O . PRO A 1 104 ? 46.171 -16.339 -33.000 1.00 47.34 104 PRO A O 1
ATOM 872 N N . LYS A 1 105 ? 47.844 -15.803 -31.591 1.00 51.59 105 LYS A N 1
ATOM 873 C CA . LYS A 1 105 ? 48.422 -14.588 -32.190 1.00 51.59 105 LYS A CA 1
ATOM 874 C C . LYS A 1 105 ? 47.460 -13.606 -32.900 1.00 51.59 105 LYS A C 1
ATOM 876 O O . LYS A 1 105 ? 47.335 -13.600 -34.115 1.00 51.59 105 LYS A O 1
ATOM 881 N N . VAL A 1 106 ? 46.950 -12.674 -32.089 1.00 57.59 106 VAL A N 1
ATOM 882 C CA . VAL A 1 106 ? 46.690 -11.245 -32.375 1.00 57.59 106 VAL A CA 1
ATOM 883 C C . VAL A 1 106 ? 46.092 -10.917 -33.754 1.00 57.59 106 VAL A C 1
ATOM 885 O O . VAL A 1 106 ? 46.803 -10.527 -34.679 1.00 57.59 106 VAL A O 1
ATOM 888 N N . SER A 1 107 ? 44.764 -10.914 -33.838 1.00 49.59 107 SER A N 1
ATOM 889 C CA . SER A 1 107 ? 44.015 -10.019 -34.727 1.00 49.59 107 SER A CA 1
ATOM 890 C C . SER A 1 107 ? 43.478 -8.848 -33.902 1.00 49.59 107 SER A C 1
ATOM 892 O O . SER A 1 107 ? 43.067 -9.047 -32.760 1.00 49.59 107 SER A O 1
ATOM 894 N N . LYS A 1 108 ? 43.527 -7.621 -34.443 1.00 49.34 108 LYS A N 1
ATOM 895 C CA . LYS A 1 108 ? 42.976 -6.415 -33.802 1.00 49.34 108 LYS A CA 1
ATOM 896 C C . LYS A 1 108 ? 41.535 -6.687 -33.382 1.00 49.34 108 LYS A C 1
ATOM 898 O O . LYS A 1 108 ? 40.671 -6.888 -34.226 1.00 49.34 108 LYS A O 1
ATOM 903 N N . ILE A 1 109 ? 41.320 -6.719 -32.078 1.00 52.75 109 ILE A N 1
ATOM 904 C CA . ILE A 1 109 ? 40.008 -6.881 -31.484 1.00 52.75 109 ILE A CA 1
ATOM 905 C C . ILE A 1 109 ? 39.348 -5.497 -31.527 1.00 52.75 109 ILE A C 1
ATOM 907 O O . ILE A 1 109 ? 39.611 -4.658 -30.667 1.00 52.75 109 ILE A O 1
ATOM 911 N N . GLU A 1 110 ? 38.533 -5.230 -32.548 1.00 50.75 110 GLU A N 1
ATOM 912 C CA . GLU A 1 110 ? 37.497 -4.193 -32.476 1.00 50.75 110 GLU A CA 1
ATOM 913 C C . GLU A 1 110 ? 36.404 -4.708 -31.531 1.00 50.75 110 GLU A C 1
ATOM 915 O O . GLU A 1 110 ? 35.357 -5.175 -31.958 1.00 50.75 110 GLU A O 1
ATOM 920 N N . ASN A 1 111 ? 36.681 -4.712 -30.225 1.00 49.66 111 ASN A N 1
ATOM 921 C CA . ASN A 1 111 ? 35.643 -4.964 -29.235 1.00 49.66 111 ASN A CA 1
ATOM 922 C C . ASN A 1 111 ? 34.955 -3.635 -28.958 1.00 49.66 111 ASN A C 1
ATOM 924 O O . ASN A 1 111 ? 35.352 -2.879 -28.067 1.00 49.66 111 ASN A O 1
ATOM 928 N N . GLU A 1 112 ? 33.892 -3.375 -29.706 1.00 49.50 112 GLU A N 1
ATOM 929 C CA . GLU A 1 112 ? 32.759 -2.653 -29.152 1.00 49.50 112 GLU A CA 1
ATOM 930 C C . GLU A 1 112 ? 32.239 -3.542 -28.010 1.00 49.50 112 GLU A C 1
ATOM 932 O O . GLU A 1 112 ? 31.535 -4.523 -28.227 1.00 49.50 112 GLU A O 1
ATOM 937 N N . PHE A 1 113 ? 32.757 -3.333 -26.794 1.00 56.34 113 PHE A N 1
ATOM 938 C CA . PHE A 1 113 ? 32.345 -4.100 -25.622 1.00 56.34 113 PHE A CA 1
ATOM 939 C C . PHE A 1 113 ? 30.874 -3.778 -25.363 1.00 56.34 113 PHE A C 1
ATOM 941 O O . PHE A 1 113 ? 30.557 -2.785 -24.705 1.00 56.34 113 PHE A O 1
ATOM 948 N N . GLU A 1 114 ? 29.977 -4.608 -25.888 1.00 59.41 114 GLU A N 1
ATOM 949 C CA . GLU A 1 114 ? 28.584 -4.561 -25.484 1.00 59.41 114 GLU A CA 1
ATOM 950 C C . GLU A 1 114 ? 28.511 -4.785 -23.965 1.00 59.41 114 GLU A C 1
ATOM 952 O O . GLU A 1 114 ? 29.236 -5.626 -23.411 1.00 59.41 114 GLU A O 1
ATOM 957 N N . PRO A 1 115 ? 27.697 -3.997 -23.246 1.00 57.59 115 PRO A N 1
ATOM 958 C CA . PRO A 1 115 ? 27.587 -4.132 -21.807 1.00 57.59 115 PRO A CA 1
ATOM 959 C C . PRO A 1 115 ? 27.142 -5.553 -21.435 1.00 57.59 115 PRO A C 1
ATOM 961 O O . PRO A 1 115 ? 26.059 -5.992 -21.804 1.00 57.59 115 PRO A O 1
ATOM 964 N N . GLN A 1 116 ? 27.940 -6.249 -20.615 1.00 67.31 116 GLN A N 1
ATOM 965 C CA . GLN A 1 116 ? 27.610 -7.567 -20.033 1.00 67.31 116 GLN A CA 1
ATOM 966 C C . GLN A 1 116 ? 26.496 -7.499 -18.971 1.00 67.31 116 GLN A C 1
ATOM 968 O O . GLN A 1 116 ? 26.364 -8.366 -18.107 1.00 67.31 116 GLN A O 1
ATOM 973 N N . PHE A 1 117 ? 25.717 -6.424 -18.967 1.00 66.31 117 PHE A N 1
ATOM 974 C CA . PHE A 1 117 ? 24.598 -6.244 -18.066 1.00 66.31 117 PHE A CA 1
ATOM 975 C C . PHE A 1 117 ? 23.357 -5.932 -18.886 1.00 66.31 117 PHE A C 1
ATOM 977 O O . PHE A 1 117 ? 23.376 -5.125 -19.814 1.00 66.31 117 PHE A O 1
ATOM 984 N N . ARG A 1 118 ? 22.254 -6.559 -18.500 1.00 74.56 118 ARG A N 1
ATOM 985 C CA . ARG A 1 118 ? 20.931 -6.242 -19.009 1.00 74.56 118 ARG A CA 1
ATOM 986 C C . ARG A 1 118 ? 20.266 -5.283 -18.035 1.00 74.56 118 ARG A C 1
ATOM 988 O O . ARG A 1 118 ? 20.267 -5.524 -16.829 1.00 74.56 118 ARG A O 1
ATOM 995 N N . ILE A 1 119 ? 19.684 -4.210 -18.556 1.00 79.44 119 ILE A N 1
ATOM 996 C CA . ILE A 1 119 ? 18.801 -3.353 -17.765 1.00 79.44 119 ILE A CA 1
ATOM 997 C C . ILE A 1 119 ? 17.437 -4.040 -17.716 1.00 79.44 119 ILE A C 1
ATOM 999 O O . ILE A 1 119 ? 16.828 -4.299 -18.755 1.00 79.44 119 ILE A O 1
ATOM 1003 N N . ASN A 1 120 ? 16.991 -4.382 -16.513 1.00 82.19 120 ASN A N 1
ATOM 1004 C CA . ASN A 1 120 ? 15.649 -4.870 -16.258 1.00 82.19 120 ASN A CA 1
ATOM 1005 C C . ASN A 1 120 ? 14.804 -3.712 -15.728 1.00 82.19 120 ASN A C 1
ATOM 1007 O O . ASN A 1 120 ? 15.183 -3.070 -14.750 1.00 82.19 120 ASN A O 1
ATOM 1011 N N . VAL A 1 121 ? 13.679 -3.437 -16.380 1.00 86.38 121 VAL A N 1
ATOM 1012 C CA . VAL A 1 121 ? 12.766 -2.355 -16.000 1.00 86.38 121 VAL A CA 1
ATOM 1013 C C . VAL A 1 121 ? 11.513 -2.989 -15.426 1.00 86.38 121 VAL A C 1
ATOM 1015 O O . VAL A 1 121 ? 10.902 -3.852 -16.054 1.00 86.38 121 VAL A O 1
ATOM 1018 N N . SER A 1 122 ? 11.137 -2.579 -14.223 1.00 89.88 122 SER A N 1
ATOM 1019 C CA . SER A 1 122 ? 9.961 -3.094 -13.525 1.00 89.88 122 SER A CA 1
ATOM 1020 C C . SER A 1 122 ? 9.165 -1.958 -12.900 1.00 89.88 122 SER A C 1
ATOM 1022 O O . SER A 1 122 ? 9.712 -0.893 -12.623 1.00 89.88 122 SER A O 1
ATOM 1024 N N . SER A 1 123 ? 7.868 -2.162 -12.691 1.00 91.56 123 SER A N 1
ATOM 1025 C CA . SER A 1 123 ? 7.005 -1.141 -12.098 1.00 91.56 123 SER A CA 1
ATOM 1026 C C . SER A 1 123 ? 7.378 -0.876 -10.642 1.00 91.56 123 SER A C 1
ATOM 1028 O O . SER A 1 123 ? 7.901 -1.747 -9.938 1.00 91.56 123 SER A O 1
ATOM 1030 N N . LYS A 1 124 ? 7.094 0.340 -10.187 1.00 95.56 124 LYS A N 1
ATOM 1031 C CA . LYS A 1 124 ? 7.287 0.770 -8.812 1.00 95.56 124 LYS A CA 1
ATOM 1032 C C . LYS A 1 124 ? 5.966 1.318 -8.289 1.00 95.56 124 LYS A C 1
ATOM 1034 O O . LYS A 1 124 ? 5.590 2.430 -8.634 1.00 95.56 124 LYS A O 1
ATOM 1039 N N . TYR A 1 125 ? 5.269 0.543 -7.465 1.00 96.12 125 TYR A N 1
ATOM 1040 C CA . TYR A 1 125 ? 3.905 0.874 -7.057 1.00 96.12 125 TYR A CA 1
ATOM 1041 C C . TYR A 1 125 ? 3.556 0.367 -5.659 1.00 96.12 125 TYR A C 1
ATOM 1043 O O . TYR A 1 125 ? 4.275 -0.451 -5.072 1.00 96.12 125 TYR A O 1
ATOM 1051 N N . ILE A 1 126 ? 2.425 0.853 -5.147 1.00 96.88 126 ILE A N 1
ATOM 1052 C CA . ILE A 1 126 ? 1.726 0.288 -3.990 1.00 96.88 126 ILE A CA 1
ATOM 1053 C C . ILE A 1 126 ? 0.248 0.201 -4.308 1.00 96.88 126 ILE A C 1
ATOM 1055 O O . ILE A 1 126 ? -0.310 1.091 -4.946 1.00 96.88 126 ILE A O 1
ATOM 1059 N N . LYS A 1 127 ? -0.377 -0.863 -3.831 1.00 97.25 127 LYS A N 1
ATOM 1060 C CA . LYS A 1 127 ? -1.789 -1.131 -4.020 1.00 97.25 127 LYS A CA 1
ATOM 1061 C C . LYS A 1 127 ? -2.425 -1.488 -2.685 1.00 97.25 127 LYS A C 1
ATOM 1063 O O . LYS A 1 127 ? -1.870 -2.282 -1.926 1.00 97.25 127 LYS A O 1
ATOM 1068 N N . PHE A 1 128 ? -3.591 -0.915 -2.412 1.00 97.88 128 PHE A N 1
ATOM 1069 C CA . PHE A 1 128 ? -4.411 -1.239 -1.248 1.00 97.88 128 PHE A CA 1
ATOM 1070 C C . PHE A 1 128 ? -5.767 -1.754 -1.706 1.00 97.88 128 PHE A C 1
ATOM 1072 O O . PHE A 1 128 ? -6.381 -1.161 -2.586 1.00 97.88 128 PHE A O 1
ATOM 1079 N N . HIS A 1 129 ? -6.244 -2.832 -1.092 1.00 97.62 129 HIS A N 1
ATOM 1080 C CA . HIS A 1 129 ? -7.614 -3.305 -1.265 1.00 97.62 129 HIS A CA 1
ATOM 1081 C C . HIS A 1 129 ? -8.425 -2.874 -0.049 1.00 97.62 129 HIS A C 1
ATOM 1083 O O . HIS A 1 129 ? -8.031 -3.146 1.094 1.00 97.62 129 HIS A O 1
ATOM 108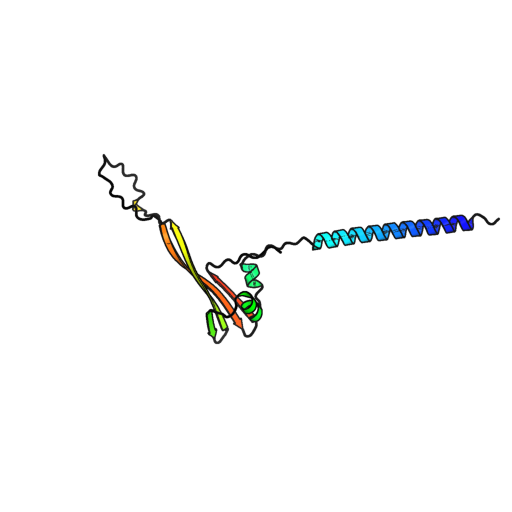9 N N . LEU A 1 130 ? -9.552 -2.214 -0.288 1.00 97.50 130 LEU A N 1
ATOM 1090 C CA . LEU A 1 130 ? -10.392 -1.636 0.747 1.00 97.50 130 LEU A CA 1
ATOM 1091 C C . LEU A 1 130 ? -11.826 -2.143 0.641 1.00 97.50 130 LEU A C 1
ATOM 1093 O O . LEU A 1 130 ? -12.374 -2.275 -0.443 1.00 97.50 130 LEU A O 1
ATOM 1097 N N . ILE A 1 131 ? -12.453 -2.389 1.787 1.00 97.06 131 ILE A N 1
ATOM 1098 C CA . ILE A 1 131 ? -13.899 -2.606 1.881 1.00 97.06 131 ILE A CA 1
ATOM 1099 C C . ILE A 1 131 ? -14.459 -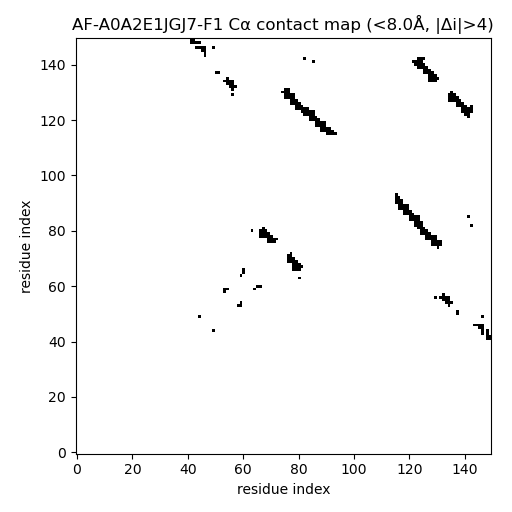1.455 2.708 1.00 97.06 131 ILE A C 1
ATOM 1101 O O . ILE A 1 131 ? -14.269 -1.402 3.930 1.00 97.06 131 ILE A O 1
ATOM 1105 N N . GLY A 1 132 ? -15.107 -0.506 2.030 1.00 94.38 132 GLY A N 1
ATOM 1106 C CA . GLY A 1 132 ? -15.500 0.767 2.627 1.00 94.38 132 GLY A CA 1
ATOM 1107 C C . GLY A 1 132 ? -14.280 1.504 3.183 1.00 94.38 132 GLY A C 1
ATOM 1108 O O . GLY A 1 132 ? -13.354 1.846 2.456 1.00 94.38 132 GLY A O 1
ATOM 1109 N N . GLU A 1 133 ? -14.248 1.712 4.498 1.00 95.88 133 GLU A N 1
ATOM 1110 C CA . GLU A 1 133 ? -13.173 2.461 5.166 1.00 95.88 133 GLU A CA 1
ATOM 1111 C C . GLU A 1 133 ? -11.986 1.600 5.616 1.00 95.88 133 GLU A C 1
ATOM 1113 O O . GLU A 1 133 ? -11.002 2.126 6.141 1.00 95.88 133 GLU A O 1
ATOM 1118 N N . LYS A 1 134 ? -12.059 0.274 5.462 1.00 97.31 134 LYS A N 1
ATOM 1119 C CA . LYS A 1 134 ? -11.067 -0.654 6.014 1.00 97.31 134 LYS A CA 1
ATOM 1120 C C . LYS A 1 134 ? -10.156 -1.205 4.927 1.00 97.31 134 LYS A C 1
ATOM 1122 O O . LYS A 1 134 ? -10.640 -1.763 3.950 1.00 97.31 134 LYS A O 1
ATOM 1127 N N . VAL A 1 135 ? -8.849 -1.163 5.169 1.00 97.12 135 VAL A N 1
ATOM 1128 C CA . VAL A 1 135 ? -7.857 -1.873 4.356 1.00 97.12 135 VAL A CA 1
ATOM 1129 C C . VAL A 1 135 ? -7.867 -3.352 4.739 1.00 97.12 135 VAL A C 1
ATOM 1131 O O . VAL A 1 135 ? -7.714 -3.705 5.912 1.00 97.12 135 VAL A O 1
ATOM 1134 N N . ILE A 1 136 ? -8.064 -4.221 3.751 1.00 97.06 136 ILE A N 1
ATOM 1135 C CA . ILE A 1 136 ? -8.082 -5.680 3.930 1.00 97.06 136 ILE A CA 1
ATOM 1136 C C . ILE A 1 136 ? -6.795 -6.348 3.446 1.00 97.06 136 ILE A C 1
ATOM 1138 O O . ILE A 1 136 ? -6.429 -7.405 3.955 1.00 97.06 136 ILE A O 1
ATOM 1142 N N . TYR A 1 137 ? -6.111 -5.731 2.486 1.00 96.38 137 TYR A N 1
ATOM 1143 C CA . TYR A 1 137 ? -4.884 -6.240 1.894 1.00 96.38 137 TYR A CA 1
ATOM 1144 C C . TYR A 1 137 ? -4.072 -5.087 1.307 1.00 96.38 137 TYR A C 1
ATOM 1146 O O . TYR A 1 137 ? -4.629 -4.055 0.927 1.00 96.38 137 TYR A O 1
ATOM 1154 N N . TRP A 1 138 ? -2.760 -5.270 1.236 1.00 96.94 138 TRP A N 1
ATOM 1155 C CA . TRP A 1 138 ? -1.866 -4.365 0.537 1.00 96.94 138 TRP A CA 1
ATOM 1156 C C . TRP A 1 138 ? -0.736 -5.158 -0.115 1.00 96.94 138 TRP A C 1
ATOM 1158 O O . TRP A 1 138 ? -0.315 -6.197 0.396 1.00 96.94 138 TRP A O 1
ATOM 1168 N N . GLU A 1 139 ? -0.226 -4.633 -1.220 1.00 95.88 139 GLU A N 1
ATOM 1169 C CA . GLU A 1 139 ? 0.993 -5.112 -1.862 1.00 95.88 139 GLU A CA 1
ATOM 1170 C C . GLU A 1 139 ? 1.831 -3.928 -2.347 1.00 95.88 139 GLU A C 1
ATOM 1172 O O . GLU A 1 139 ? 1.322 -2.830 -2.589 1.00 95.88 139 GLU A O 1
ATOM 1177 N N . SER A 1 140 ? 3.136 -4.137 -2.479 1.00 95.00 140 SER A N 1
ATOM 1178 C CA . SER A 1 140 ? 4.044 -3.149 -3.047 1.00 95.00 140 SER A CA 1
ATOM 1179 C C . SER A 1 140 ? 5.099 -3.821 -3.909 1.00 95.00 140 SER A C 1
ATOM 1181 O O . SER A 1 140 ? 5.508 -4.958 -3.664 1.00 95.00 140 SER A O 1
ATOM 1183 N N . GLN A 1 141 ? 5.572 -3.095 -4.918 1.00 94.19 141 GLN A N 1
ATOM 1184 C CA . GLN A 1 141 ? 6.658 -3.544 -5.776 1.00 94.19 141 GLN A CA 1
ATOM 1185 C C . GLN A 1 141 ? 7.711 -2.451 -5.895 1.00 94.19 141 GLN A C 1
ATOM 1187 O O . GLN A 1 141 ? 7.399 -1.307 -6.214 1.00 94.19 141 GLN A O 1
ATOM 1192 N N . ASN A 1 142 ? 8.974 -2.804 -5.636 1.00 90.50 142 ASN A N 1
ATOM 1193 C CA . ASN A 1 142 ? 10.140 -1.915 -5.739 1.00 90.50 142 ASN A CA 1
ATOM 1194 C C . ASN A 1 142 ? 10.040 -0.595 -4.946 1.00 90.50 142 ASN A C 1
ATOM 1196 O O . ASN A 1 142 ? 10.820 0.340 -5.153 1.00 90.50 142 ASN A O 1
ATOM 1200 N N . VAL A 1 143 ? 9.109 -0.517 -3.995 1.00 88.00 143 VAL A N 1
ATOM 1201 C CA . VAL A 1 143 ? 8.960 0.601 -3.071 1.00 88.00 143 VAL A CA 1
ATOM 1202 C C . VAL A 1 143 ? 9.457 0.166 -1.700 1.00 88.00 143 VAL A C 1
ATOM 1204 O O . VAL A 1 143 ? 9.013 -0.829 -1.144 1.00 88.00 143 VAL A O 1
ATOM 1207 N N . LYS A 1 144 ? 10.393 0.932 -1.138 1.00 85.50 144 LYS A N 1
ATOM 1208 C CA . LYS A 1 144 ? 10.828 0.793 0.253 1.00 85.50 144 LYS A CA 1
ATOM 1209 C C . LYS A 1 144 ? 10.872 2.172 0.874 1.00 85.50 144 LYS A C 1
ATOM 1211 O O . LYS A 1 144 ? 11.764 2.964 0.574 1.00 85.50 144 LYS A O 1
ATOM 1216 N N . PHE A 1 145 ? 9.904 2.471 1.730 1.00 78.81 145 PHE A N 1
ATOM 1217 C CA . PHE A 1 145 ? 9.930 3.732 2.458 1.00 78.81 145 PHE A CA 1
ATOM 1218 C C . PHE A 1 145 ? 10.835 3.635 3.679 1.00 78.81 145 PHE A C 1
ATOM 1220 O O . PHE A 1 145 ? 10.693 2.692 4.462 1.00 78.81 145 PHE A O 1
ATOM 1227 N N . PRO A 1 146 ? 11.728 4.617 3.886 1.00 68.31 146 PRO A N 1
ATOM 1228 C CA . PRO A 1 146 ? 12.490 4.697 5.115 1.00 68.31 146 PRO A CA 1
ATOM 1229 C C . PRO A 1 146 ? 11.525 4.996 6.259 1.00 68.31 146 PRO A C 1
ATOM 1231 O O . PRO A 1 146 ? 10.866 6.038 6.280 1.00 68.31 146 PRO A O 1
ATOM 1234 N N . VAL A 1 147 ? 11.435 4.089 7.225 1.00 69.88 147 VAL A N 1
ATOM 1235 C CA . VAL A 1 147 ? 10.687 4.361 8.450 1.00 69.88 147 VAL A CA 1
ATOM 1236 C C . VAL A 1 147 ? 11.639 5.048 9.417 1.00 69.88 147 VAL A C 1
ATOM 1238 O O . VAL A 1 147 ? 12.715 4.532 9.726 1.00 69.88 147 VAL A O 1
ATOM 1241 N N . LYS A 1 148 ? 11.292 6.268 9.840 1.00 57.78 148 LYS A N 1
ATOM 1242 C CA . LYS A 1 148 ? 12.114 7.006 10.802 1.00 57.78 148 LYS A CA 1
ATOM 1243 C C . LYS A 1 148 ? 12.166 6.219 12.111 1.00 57.78 148 LYS A C 1
ATOM 1245 O O . LYS A 1 148 ? 11.121 5.857 12.648 1.00 57.78 148 LYS A O 1
ATOM 1250 N N . LYS A 1 149 ? 13.376 6.026 12.645 1.00 53.19 149 LYS A N 1
ATOM 1251 C CA . LYS A 1 149 ? 13.559 5.745 14.073 1.00 53.19 149 LYS A CA 1
ATOM 1252 C C . LYS A 1 149 ? 12.979 6.942 14.828 1.00 53.19 149 LYS A C 1
ATOM 1254 O O . LYS A 1 149 ? 13.437 8.063 14.599 1.00 53.19 149 LYS A O 1
ATOM 1259 N N . LYS A 1 150 ? 11.925 6.718 15.610 1.00 51.22 150 LYS A N 1
ATOM 1260 C CA . LYS A 1 150 ? 11.548 7.672 16.655 1.00 51.22 150 LYS A CA 1
ATOM 1261 C C . LYS A 1 150 ? 12.554 7.586 17.793 1.00 51.22 150 LYS A C 1
ATOM 1263 O O . LYS A 1 150 ? 13.135 6.490 17.955 1.00 51.22 150 LYS A O 1
#

Solvent-accessible surface area (backbone atoms only — not comparable to full-atom values): 9174 Å² total; per-residue (Å²): 145,85,70,65,70,64,54,54,53,52,51,54,51,51,54,52,49,53,50,51,52,52,52,52,54,50,52,53,52,52,51,51,51,53,54,55,68,68,69,67,76,67,70,82,53,51,50,67,55,58,54,68,66,42,49,30,47,66,54,44,35,76,72,69,45,80,58,75,43,76,48,82,51,99,83,35,37,35,41,31,37,77,73,55,74,43,78,42,81,40,81,46,81,63,74,80,78,75,59,93,66,89,73,85,80,86,72,90,77,84,69,81,76,70,72,60,48,42,80,45,78,41,70,16,33,39,39,36,34,22,53,85,60,35,43,79,47,74,52,70,35,89,66,76,62,86,59,78,77,108

Foldseek 3Di:
DPDPPVVVVVVVVVVVVVVVVVVVVVVVVVVVVVVVVVPPPQDQDWQVNVVVVCFWPVSVCVVQNAAPDWDDDPAWIKGKHFPAKDKDWAQADDVVVPDPPPDDDDDPPPPPPDDSTDIDIDTFIKMFTHDVTTTPDIDTDPDTDRDDRD

pLDDT: mean 75.67, std 17.93, range [46.59, 97.94]

Radius of gyration: 35.46 Å; Cα contacts (8 Å, |Δi|>4): 157; chains: 1; bounding box: 66×33×123 Å

Sequence (150 aa):
MVRTNDTYRKKHIISNLDNFKKYNLGYHTVILIFLFLVSCSNILFNHDDAMSMLTTKQLVIDRFGEPTEITETNDYDEYYYDFGVFEERVNYFDPQISLVTAQPKVSKIENEFEPQFRINVSSKYIKFHLIGEKVIYWESQNVKFPVKKK

Mean predicted aligned error: 17.02 Å